Protein AF-A0A9J7ZY19-F1 (afdb_monomer_lite)

InterPro domains:
  IPR001878 Zinc finger, CCHC-type [PF00098] (78-92)
  IPR001878 Zinc finger, CCHC-type [PS50158] (78-92)
  IPR001878 Zinc finger, CCHC-type [SM00343] (60-76)
  IPR001878 Zinc finger, CCHC-type [SM00343] (78-94)
  IPR036875 Zinc finger, CCHC-type superfamily [SSF57756] (53-95)

Radius of gyration: 18.45 Å; chains: 1; bounding box: 51×30×46 Å

Structure (mmCIF, N/CA/C/O backbone):
data_AF-A0A9J7ZY19-F1
#
_entry.id   AF-A0A9J7ZY19-F1
#
loop_
_atom_site.group_PDB
_atom_site.id
_atom_site.type_symbol
_atom_site.label_atom_id
_atom_site.label_alt_id
_atom_site.label_comp_id
_atom_site.label_asym_id
_atom_site.label_entity_id
_atom_site.label_seq_id
_atom_site.pdbx_PDB_ins_code
_atom_site.Cartn_x
_atom_site.Cartn_y
_atom_site.Cartn_z
_atom_site.occupancy
_atom_site.B_iso_or_equiv
_atom_site.auth_seq_id
_atom_site.auth_comp_id
_atom_site.auth_asym_id
_atom_site.auth_atom_id
_atom_site.pdbx_PDB_model_num
ATOM 1 N N . MET A 1 1 ? -21.557 20.480 9.842 1.00 33.44 1 MET A N 1
ATOM 2 C CA . MET A 1 1 ? -20.609 20.010 10.873 1.00 33.44 1 MET A CA 1
ATOM 3 C C . MET A 1 1 ? -20.724 18.489 10.958 1.00 33.44 1 MET A C 1
ATOM 5 O O . MET A 1 1 ? -21.561 17.990 11.697 1.00 33.44 1 MET A O 1
ATOM 9 N N . LEU A 1 2 ? -19.997 17.741 10.119 1.00 37.75 2 LEU A N 1
ATOM 10 C CA . LEU A 1 2 ? -19.972 16.276 10.219 1.00 37.75 2 LEU A CA 1
ATOM 11 C C . LEU A 1 2 ? -19.212 15.926 11.501 1.00 37.75 2 LEU A C 1
ATOM 13 O O . LEU A 1 2 ? -18.023 16.210 11.604 1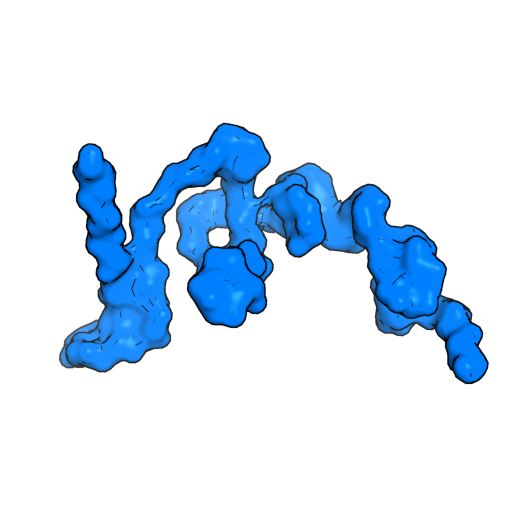.00 37.75 2 LEU A O 1
ATOM 17 N N . SER A 1 3 ? -19.918 15.383 12.492 1.00 39.03 3 SER A N 1
ATOM 18 C CA . SER A 1 3 ? -19.300 14.804 13.686 1.00 39.03 3 SER A CA 1
ATOM 19 C C . SER A 1 3 ? -18.202 13.827 13.238 1.00 39.03 3 SER A C 1
ATOM 21 O O . SER A 1 3 ? -18.485 12.966 12.398 1.00 39.03 3 SER A O 1
ATOM 23 N N . PRO A 1 4 ? -16.958 13.948 13.743 1.00 53.72 4 PRO A N 1
ATOM 24 C CA . PRO A 1 4 ? -15.941 12.946 13.479 1.00 53.72 4 PRO A CA 1
ATOM 25 C C . PRO A 1 4 ? -16.461 11.633 14.055 1.00 53.72 4 PRO A C 1
ATOM 27 O O . PRO A 1 4 ? -16.708 11.520 15.256 1.00 53.72 4 PRO A O 1
ATOM 30 N N . SER A 1 5 ? -16.706 10.655 13.185 1.00 60.41 5 SER A N 1
ATOM 31 C CA . SER A 1 5 ? -17.135 9.326 13.604 1.00 60.41 5 SER A CA 1
ATOM 32 C C . SER A 1 5 ? -16.150 8.805 14.647 1.00 60.41 5 SER A C 1
ATOM 34 O O . SER A 1 5 ? -14.953 8.732 14.366 1.00 60.41 5 SER A O 1
ATOM 36 N N . CYS A 1 6 ? -16.638 8.466 15.840 1.00 74.06 6 CYS A N 1
ATOM 37 C CA . CYS A 1 6 ? -15.793 7.984 16.925 1.00 74.06 6 CYS A CA 1
ATOM 38 C C . CYS A 1 6 ? -14.970 6.764 16.472 1.00 74.06 6 CYS A C 1
ATOM 40 O O . CYS A 1 6 ? -15.515 5.775 15.971 1.00 74.06 6 CYS A O 1
ATOM 42 N N . ILE A 1 7 ? -13.646 6.851 16.624 1.00 82.88 7 ILE A N 1
ATOM 43 C CA . ILE A 1 7 ? -12.728 5.742 16.351 1.00 82.88 7 ILE A CA 1
ATOM 44 C C . ILE A 1 7 ? -12.966 4.686 17.429 1.00 82.88 7 ILE A C 1
ATOM 46 O O . ILE A 1 7 ? -12.825 4.965 18.618 1.00 82.88 7 ILE A O 1
ATOM 50 N N . LYS A 1 8 ? -13.345 3.471 17.026 1.00 87.56 8 LYS A N 1
ATOM 51 C CA . LYS A 1 8 ? -13.557 2.364 17.966 1.00 87.56 8 LYS A CA 1
ATOM 52 C C . LYS A 1 8 ? -12.252 1.614 18.193 1.00 87.56 8 LYS A C 1
ATOM 54 O O . LYS A 1 8 ? -11.540 1.304 17.242 1.00 87.56 8 LYS A O 1
ATOM 59 N N . LEU A 1 9 ? -11.963 1.288 19.445 1.00 87.81 9 LEU A N 1
ATOM 60 C CA . LEU A 1 9 ? -10.750 0.583 19.858 1.00 87.81 9 LEU A CA 1
ATOM 61 C C . LEU A 1 9 ? -11.074 -0.901 20.051 1.00 87.81 9 LEU A C 1
ATOM 63 O O . LEU A 1 9 ? -12.142 -1.235 20.567 1.00 87.81 9 LEU A O 1
ATOM 67 N N . ARG A 1 10 ? -10.172 -1.794 19.636 1.00 90.75 10 ARG A N 1
ATOM 68 C CA . ARG A 1 10 ? -10.256 -3.219 19.976 1.00 90.75 10 ARG A CA 1
ATOM 69 C C . ARG A 1 10 ? -9.525 -3.477 21.294 1.00 90.75 10 ARG A C 1
ATOM 71 O O . ARG A 1 10 ? -8.400 -3.016 21.481 1.00 90.75 10 ARG A O 1
ATOM 78 N N . VAL A 1 11 ? -10.156 -4.253 22.168 1.00 92.81 11 VAL A N 1
ATOM 79 C CA . VAL A 1 11 ? -9.588 -4.705 23.445 1.00 92.81 11 VAL A CA 1
ATOM 80 C C . VAL A 1 11 ? -9.484 -6.226 23.477 1.00 92.81 11 VAL A C 1
ATOM 82 O O . VAL A 1 11 ? -10.246 -6.917 22.789 1.00 92.81 11 VAL A O 1
ATOM 85 N N . TYR A 1 12 ? -8.545 -6.757 24.261 1.00 90.88 12 TYR A N 1
ATOM 86 C CA . TYR A 1 12 ? -8.461 -8.199 24.483 1.00 90.88 12 TYR A CA 1
ATOM 87 C C . TYR A 1 12 ? -9.684 -8.694 25.275 1.00 90.88 12 TYR A C 1
ATOM 89 O O . TYR A 1 12 ? -10.101 -8.019 26.225 1.00 90.88 12 TYR A O 1
ATOM 97 N N . PRO A 1 13 ? -10.257 -9.864 24.927 1.00 92.69 13 PRO A N 1
ATOM 98 C CA . PRO A 1 13 ? -11.435 -10.398 25.608 1.00 92.69 13 PRO A CA 1
ATOM 99 C C . PRO A 1 13 ? -11.234 -10.480 27.127 1.00 92.69 13 PRO A C 1
ATOM 101 O O . PRO A 1 13 ? -10.251 -11.049 27.591 1.00 92.69 13 PRO A O 1
ATOM 104 N N . GLY A 1 14 ? -12.164 -9.911 27.898 1.00 92.88 14 GLY A N 1
ATOM 105 C CA . GLY A 1 14 ? -12.119 -9.932 29.366 1.00 92.88 14 GLY A CA 1
ATOM 106 C C . GLY A 1 14 ? -11.142 -8.943 30.015 1.00 92.88 14 GLY A C 1
ATOM 107 O O . GLY A 1 14 ? -10.968 -8.994 31.228 1.00 92.88 14 GLY A O 1
ATOM 108 N N . THR A 1 15 ? -10.520 -8.036 29.253 1.00 93.38 15 THR A N 1
ATOM 109 C CA . THR A 1 15 ? -9.597 -7.019 29.792 1.00 93.38 15 THR A CA 1
ATOM 110 C C . THR A 1 15 ? -9.911 -5.618 29.262 1.00 93.38 15 THR A C 1
ATOM 112 O O . THR A 1 15 ? -10.601 -5.461 28.256 1.00 93.38 15 THR A O 1
ATOM 115 N N . SER A 1 16 ? -9.361 -4.591 29.913 1.00 90.56 16 SER A N 1
ATOM 116 C CA . SER A 1 16 ? -9.343 -3.205 29.423 1.00 90.56 16 SER A CA 1
ATOM 117 C C . SER A 1 16 ? -8.106 -2.875 28.575 1.00 90.56 16 SER A C 1
ATOM 119 O O . SER A 1 16 ? -7.893 -1.717 28.224 1.00 90.56 16 SER A O 1
ATOM 121 N N . ILE A 1 17 ? -7.273 -3.871 28.252 1.00 90.94 17 ILE A N 1
ATOM 122 C CA . ILE A 1 17 ? -6.026 -3.674 27.512 1.00 90.94 17 ILE A CA 1
ATOM 123 C C . ILE A 1 17 ? -6.341 -3.595 26.017 1.00 90.94 17 ILE A C 1
ATOM 125 O O . ILE A 1 17 ? -6.960 -4.496 25.443 1.00 90.94 17 ILE A O 1
ATOM 129 N N . GLU A 1 18 ? -5.895 -2.520 25.377 1.00 91.38 18 GLU A N 1
ATOM 130 C CA . GLU A 1 18 ? -6.033 -2.313 23.938 1.00 91.38 18 GLU A CA 1
ATOM 131 C C . GLU A 1 18 ? -4.987 -3.119 23.154 1.00 91.38 18 GLU A C 1
ATOM 133 O O . GLU A 1 18 ? -3.818 -3.151 23.533 1.00 91.38 18 GLU A O 1
ATOM 138 N N . ASP A 1 19 ? -5.370 -3.722 22.022 1.00 90.50 19 ASP A N 1
ATOM 139 C CA . ASP A 1 19 ? -4.414 -4.432 21.145 1.00 90.50 19 ASP A CA 1
ATOM 140 C C . ASP A 1 19 ? -3.775 -3.523 20.077 1.00 90.50 19 ASP A C 1
ATOM 142 O O . ASP A 1 19 ? -2.970 -3.970 19.264 1.00 90.50 19 ASP A O 1
ATOM 146 N N . GLY A 1 20 ? -4.152 -2.242 20.060 1.00 87.06 20 GLY A N 1
ATOM 147 C CA . GLY A 1 20 ? -3.717 -1.267 19.060 1.00 87.06 20 GLY A CA 1
ATOM 148 C C . GLY A 1 20 ? -4.543 -1.264 17.769 1.00 87.06 20 GLY A C 1
ATOM 149 O O . GLY A 1 20 ? -4.397 -0.341 16.969 1.00 87.06 20 GLY A O 1
ATOM 150 N N . THR A 1 21 ? -5.465 -2.214 17.560 1.00 90.56 21 THR A N 1
ATOM 151 C CA . THR A 1 21 ? -6.374 -2.186 16.406 1.00 90.56 21 THR A CA 1
ATOM 152 C C . THR A 1 21 ? -7.431 -1.097 16.591 1.00 90.56 21 THR A C 1
ATOM 154 O O . THR A 1 21 ? -8.059 -0.960 17.649 1.00 90.56 21 THR A O 1
ATOM 157 N N . ARG A 1 22 ? -7.647 -0.315 15.531 1.00 90.81 22 ARG A N 1
ATOM 158 C CA . ARG A 1 22 ? -8.623 0.775 15.470 1.00 90.81 22 ARG A CA 1
ATOM 159 C C . ARG A 1 22 ? -9.615 0.496 14.346 1.00 90.81 22 ARG A C 1
ATOM 161 O O . ARG A 1 22 ? -9.212 0.184 13.230 1.00 90.81 22 ARG A O 1
ATOM 168 N N . TYR A 1 23 ? -10.904 0.634 14.628 1.00 90.50 23 TYR A N 1
ATOM 169 C CA . TYR A 1 23 ? -11.972 0.514 13.642 1.00 90.50 23 TYR A CA 1
ATOM 170 C C . TYR A 1 23 ? -12.553 1.886 13.335 1.00 90.50 23 TYR A C 1
ATOM 172 O O . TYR A 1 23 ? -13.015 2.604 14.226 1.00 90.50 23 TYR A O 1
ATOM 180 N N . VAL A 1 24 ? -12.584 2.217 12.049 1.00 89.38 24 VAL A N 1
ATOM 181 C CA . VAL A 1 24 ? -13.175 3.450 11.535 1.00 89.38 24 VAL A CA 1
ATOM 182 C C . VAL A 1 24 ? -14.176 3.073 10.456 1.00 89.38 24 VAL A C 1
ATOM 184 O O . VAL A 1 24 ? -13.870 2.289 9.558 1.00 89.38 24 VAL A O 1
ATOM 187 N N . LYS A 1 25 ? -15.392 3.617 10.546 1.00 88.19 25 LYS A N 1
ATOM 188 C CA . LYS A 1 25 ? -16.359 3.502 9.455 1.00 88.1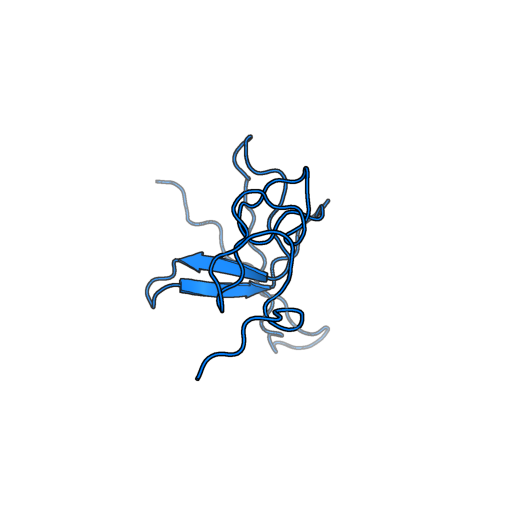9 25 LYS A CA 1
ATOM 189 C C . LYS A 1 25 ? -15.974 4.507 8.383 1.00 88.19 25 LYS A C 1
ATOM 191 O O . LYS A 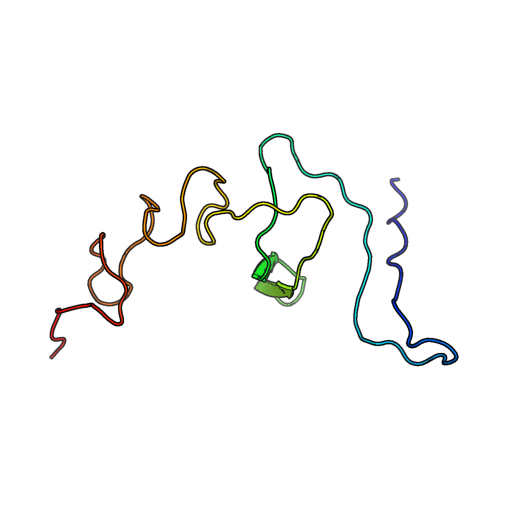1 25 ? -15.904 5.699 8.656 1.00 88.19 25 LYS A O 1
ATOM 196 N N . THR A 1 26 ? -15.746 4.022 7.174 1.00 85.12 26 THR A N 1
ATOM 197 C CA . THR A 1 26 ? -15.381 4.857 6.032 1.00 85.12 26 THR A CA 1
ATOM 198 C C . THR A 1 26 ? -16.180 4.449 4.801 1.00 85.12 26 THR A C 1
ATOM 200 O O . THR A 1 26 ? -16.708 3.337 4.731 1.00 85.12 26 THR A O 1
ATOM 203 N N . ARG A 1 27 ? -16.286 5.364 3.841 1.00 88.88 27 ARG A N 1
ATOM 204 C CA . ARG A 1 27 ? -16.825 5.117 2.505 1.00 88.88 27 ARG A CA 1
ATOM 205 C C . ARG A 1 27 ? -15.717 5.438 1.512 1.00 88.88 27 ARG A C 1
ATOM 207 O O . ARG A 1 27 ? -15.207 6.555 1.515 1.00 88.88 27 ARG A O 1
ATOM 214 N N . PHE A 1 28 ? -15.375 4.476 0.664 1.00 87.38 28 PHE A N 1
ATOM 215 C CA . PHE A 1 28 ? -14.424 4.719 -0.413 1.00 87.38 28 PHE A CA 1
ATOM 216 C C . PHE A 1 28 ? -15.079 5.500 -1.562 1.00 87.38 28 PHE A C 1
ATOM 218 O O . PHE A 1 28 ? -16.278 5.321 -1.815 1.00 87.38 28 PHE A O 1
ATOM 225 N N . PRO A 1 29 ? -14.319 6.379 -2.241 1.00 89.50 29 PRO A N 1
ATOM 226 C CA . PRO A 1 29 ? -14.711 6.937 -3.532 1.00 89.50 29 PRO A CA 1
ATOM 227 C C . PRO A 1 29 ? -15.026 5.829 -4.545 1.00 89.50 29 PRO A C 1
ATOM 229 O O . PRO A 1 29 ? -14.559 4.701 -4.395 1.00 89.50 29 PRO A O 1
ATOM 232 N N . LYS A 1 30 ? -15.803 6.139 -5.589 1.00 87.38 30 LYS A N 1
ATOM 233 C CA . LYS A 1 30 ? -16.228 5.131 -6.581 1.00 87.38 30 LYS A CA 1
ATOM 234 C C . LYS A 1 30 ? -15.052 4.559 -7.375 1.00 87.38 30 LYS A C 1
ATOM 236 O O . LYS A 1 30 ? -15.132 3.447 -7.879 1.00 87.38 30 LYS A O 1
ATOM 241 N N . GLU A 1 31 ? -13.976 5.324 -7.466 1.00 86.50 31 GLU A N 1
ATOM 242 C CA . GLU A 1 31 ? -12.759 5.022 -8.208 1.00 86.50 31 GLU A CA 1
ATOM 243 C C . GLU A 1 31 ? -11.822 4.101 -7.408 1.00 86.50 31 GLU A C 1
ATOM 245 O O . GLU A 1 31 ? -10.930 3.474 -7.973 1.00 86.50 31 GLU A O 1
ATOM 250 N N . VAL A 1 32 ? -12.022 4.002 -6.088 1.00 86.94 32 VAL A N 1
ATOM 251 C CA . VAL A 1 32 ? -11.171 3.221 -5.186 1.00 86.94 32 VAL A CA 1
ATOM 252 C C . VAL A 1 32 ? -11.879 1.923 -4.819 1.00 86.94 32 VAL A C 1
ATOM 254 O O . VAL A 1 32 ? -12.744 1.886 -3.946 1.00 86.94 32 VAL A O 1
ATOM 257 N N . ALA A 1 33 ? -11.470 0.829 -5.462 1.00 87.94 33 ALA A N 1
ATOM 258 C CA . ALA A 1 33 ? -12.034 -0.492 -5.194 1.00 87.94 33 ALA A CA 1
ATOM 259 C C . ALA A 1 33 ? -11.643 -1.038 -3.807 1.00 87.94 33 ALA A C 1
ATOM 261 O O . ALA A 1 33 ? -12.456 -1.661 -3.127 1.00 87.94 33 ALA A O 1
ATOM 262 N N . SER A 1 34 ? -10.387 -0.840 -3.389 1.00 92.25 34 SER A N 1
ATOM 263 C CA . SER A 1 34 ? -9.843 -1.405 -2.149 1.00 92.25 34 SER A CA 1
ATOM 264 C C . SER A 1 34 ? -8.527 -0.739 -1.766 1.00 92.25 34 SER A C 1
ATOM 266 O O . SER A 1 34 ? -7.746 -0.344 -2.632 1.00 92.25 34 SER A O 1
ATOM 268 N N . LEU A 1 35 ? -8.239 -0.685 -0.466 1.00 90.69 35 LEU A N 1
ATOM 269 C CA . LEU A 1 35 ? -6.938 -0.258 0.041 1.00 90.69 35 LEU A CA 1
ATOM 270 C C . LEU A 1 35 ? -6.012 -1.480 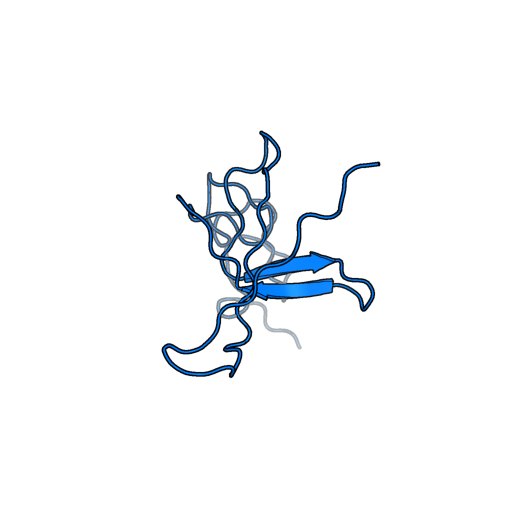0.219 1.00 90.69 35 LEU A C 1
ATOM 272 O O . LEU A 1 35 ? -6.465 -2.521 0.712 1.00 90.69 35 LEU A O 1
ATOM 276 N N . PRO A 1 36 ? -4.723 -1.404 -0.167 1.00 90.62 36 PRO A N 1
ATOM 277 C CA . PRO A 1 36 ? -3.764 -2.473 0.101 1.00 90.62 36 PRO A CA 1
ATOM 278 C C . PRO A 1 36 ? -3.599 -2.748 1.604 1.00 90.62 36 PRO A C 1
ATOM 280 O O . PRO A 1 36 ? -3.773 -1.860 2.434 1.00 90.62 36 PRO A O 1
ATOM 283 N N . TYR A 1 37 ? -3.156 -3.958 1.968 1.00 90.31 37 TYR A N 1
ATOM 284 C CA . TYR A 1 37 ? -2.884 -4.294 3.374 1.00 90.31 37 TYR A CA 1
ATOM 285 C C . TYR A 1 37 ? -1.922 -3.303 4.040 1.00 90.31 37 TYR A C 1
ATOM 287 O O . TYR A 1 37 ? -2.163 -2.895 5.164 1.00 90.31 37 TYR A O 1
ATOM 295 N N . SER A 1 38 ? -0.858 -2.896 3.341 1.00 91.75 38 SER A N 1
ATOM 296 C CA . SER A 1 38 ? 0.032 -1.813 3.772 1.00 91.75 38 SER A CA 1
ATOM 297 C C . SER A 1 38 ? -0.311 -0.565 2.971 1.00 91.75 38 SER A C 1
ATOM 299 O O . SER A 1 38 ? 0.111 -0.440 1.820 1.00 91.75 38 SER A O 1
ATOM 301 N N . THR A 1 39 ? -1.113 0.320 3.556 1.00 91.44 39 THR A N 1
ATOM 302 C CA . THR A 1 39 ? -1.540 1.565 2.911 1.00 91.44 39 THR A CA 1
ATOM 303 C C . THR A 1 39 ? -0.752 2.733 3.475 1.00 91.44 39 THR A C 1
ATOM 305 O O . THR A 1 39 ? -0.660 2.898 4.691 1.00 91.44 39 THR A O 1
ATOM 308 N N . LYS A 1 40 ? -0.199 3.551 2.579 1.00 92.06 40 LYS A N 1
ATOM 309 C CA . LYS A 1 40 ? 0.427 4.826 2.919 1.00 92.06 40 LYS A CA 1
ATOM 310 C C . LYS A 1 40 ? -0.669 5.870 3.146 1.00 92.06 40 LYS A C 1
ATOM 312 O O . LYS A 1 40 ? -1.492 6.080 2.258 1.00 92.06 40 LYS A O 1
ATOM 317 N N . ILE A 1 41 ? -0.684 6.499 4.314 1.00 90.06 41 ILE A N 1
ATOM 318 C CA . ILE A 1 41 ? -1.631 7.554 4.686 1.00 90.06 41 ILE A CA 1
ATOM 319 C C . ILE A 1 41 ? -0.823 8.790 5.079 1.00 90.06 41 ILE A C 1
ATOM 321 O O . ILE A 1 41 ? 0.146 8.685 5.830 1.00 90.06 41 ILE A O 1
ATOM 325 N N . GLU A 1 42 ? -1.219 9.952 4.566 1.00 92.94 42 GLU A N 1
ATOM 326 C CA . GLU A 1 42 ? -0.660 11.241 4.980 1.00 92.94 42 GLU A CA 1
ATOM 327 C C . GLU A 1 42 ? -1.222 11.599 6.363 1.00 92.94 42 GLU A C 1
ATOM 329 O O . GLU A 1 42 ? -2.429 11.802 6.519 1.00 92.94 42 GLU A O 1
ATOM 334 N N . THR A 1 43 ? -0.360 11.621 7.381 1.00 91.44 43 THR A N 1
ATOM 335 C CA . THR A 1 43 ? -0.712 12.033 8.746 1.00 91.44 43 THR A CA 1
ATOM 336 C C . THR A 1 43 ? -0.121 13.407 9.055 1.00 91.44 43 THR A C 1
ATOM 338 O O . THR A 1 43 ? 0.642 13.964 8.266 1.00 91.44 43 THR A O 1
ATOM 341 N N . ALA A 1 44 ? -0.465 13.978 10.212 1.00 93.50 44 ALA A N 1
ATOM 342 C CA . ALA A 1 44 ? 0.097 15.258 10.652 1.00 93.50 44 ALA A CA 1
ATOM 343 C C . ALA A 1 44 ? 1.628 15.214 10.839 1.00 93.50 44 ALA A C 1
ATOM 345 O O . ALA A 1 44 ? 2.292 16.238 10.722 1.00 93.50 44 ALA A O 1
ATOM 346 N N . GLU A 1 45 ? 2.184 14.029 11.100 1.00 94.31 45 GLU A N 1
ATOM 347 C CA . GLU A 1 45 ? 3.625 13.784 11.251 1.00 94.31 45 GLU A CA 1
ATOM 348 C C . GLU A 1 45 ? 4.296 13.423 9.914 1.00 94.31 45 GLU A C 1
ATOM 350 O O . GLU A 1 45 ? 5.503 13.191 9.859 1.00 94.31 45 GLU A O 1
ATOM 355 N N . GLY A 1 46 ? 3.514 13.368 8.833 1.00 94.81 46 GLY A N 1
ATOM 356 C CA . GLY A 1 46 ? 3.953 12.996 7.498 1.00 94.81 46 GLY A CA 1
ATOM 357 C C . GLY A 1 46 ? 3.432 11.629 7.043 1.00 94.81 46 GLY A C 1
ATOM 358 O O . GLY A 1 46 ? 2.526 11.042 7.638 1.00 94.81 46 GLY A O 1
ATOM 359 N N . PRO A 1 47 ? 3.978 11.101 5.941 1.00 94.81 47 PRO A N 1
ATOM 360 C CA . PRO A 1 47 ? 3.502 9.856 5.366 1.00 94.81 47 PRO A CA 1
ATOM 361 C C . PRO A 1 47 ? 3.872 8.638 6.218 1.00 94.81 47 PRO A C 1
ATOM 363 O O . PRO A 1 47 ? 5.047 8.298 6.360 1.00 94.81 47 PRO A O 1
ATOM 366 N N . GLN A 1 48 ? 2.866 7.915 6.705 1.00 94.00 48 GLN A N 1
ATOM 367 C CA . GLN A 1 48 ? 3.040 6.697 7.500 1.00 94.00 48 GLN A CA 1
ATOM 368 C C . GLN A 1 48 ? 2.318 5.507 6.854 1.00 94.00 48 GLN A C 1
ATOM 370 O O . GLN A 1 48 ? 1.336 5.664 6.126 1.00 94.00 48 GLN A O 1
ATOM 375 N N . TYR A 1 49 ? 2.818 4.294 7.102 1.00 92.44 49 TYR A N 1
ATOM 376 C CA . TYR A 1 49 ? 2.205 3.060 6.609 1.00 92.44 49 TYR A CA 1
ATOM 377 C C . TYR A 1 49 ? 1.361 2.408 7.696 1.00 92.44 49 TYR A C 1
ATOM 379 O O . TYR A 1 49 ? 1.856 2.106 8.781 1.00 92.44 49 TYR A O 1
ATOM 387 N N . PHE A 1 50 ? 0.107 2.116 7.368 1.00 92.19 50 PHE A N 1
ATOM 388 C CA . PHE A 1 50 ? -0.826 1.450 8.265 1.00 92.19 50 PHE A CA 1
ATOM 389 C C . PHE A 1 50 ? -1.282 0.120 7.691 1.00 92.19 50 PHE A C 1
ATOM 391 O O . PHE A 1 50 ? -1.461 -0.042 6.479 1.00 92.19 50 PHE A O 1
ATOM 398 N N . ARG A 1 51 ? -1.511 -0.830 8.599 1.00 92.75 51 ARG A N 1
ATOM 399 C CA . ARG A 1 51 ? -2.171 -2.089 8.273 1.00 92.75 51 ARG A CA 1
ATOM 400 C C . ARG A 1 51 ? -3.670 -1.844 8.164 1.00 92.75 51 ARG A C 1
ATOM 402 O O . ARG A 1 51 ? -4.314 -1.559 9.169 1.00 92.75 51 ARG A O 1
ATOM 409 N N . VAL A 1 52 ? -4.213 -1.952 6.956 1.00 92.50 52 VAL A N 1
ATOM 410 C CA . VAL A 1 52 ? -5.632 -1.709 6.674 1.00 92.50 52 VAL A CA 1
ATOM 411 C C . VAL A 1 52 ? -6.318 -3.022 6.324 1.00 92.50 52 VAL A C 1
ATOM 413 O O . VAL A 1 52 ? -5.910 -3.731 5.403 1.00 92.50 52 VAL A O 1
ATOM 416 N N . MET A 1 53 ? -7.382 -3.326 7.064 1.00 92.00 53 MET A N 1
ATOM 417 C CA . MET A 1 53 ? -8.244 -4.485 6.843 1.00 92.00 53 MET A CA 1
ATOM 418 C C . MET A 1 53 ? -9.691 -4.008 6.752 1.00 92.00 53 MET A C 1
ATOM 420 O O . MET A 1 53 ? -10.169 -3.300 7.638 1.00 92.00 53 MET A O 1
ATOM 424 N N . HIS A 1 54 ? -10.387 -4.390 5.685 1.00 91.31 54 HIS A N 1
ATOM 425 C CA . HIS A 1 54 ? -11.795 -4.058 5.479 1.00 91.31 54 HIS A CA 1
ATOM 426 C C . HIS A 1 54 ? -12.541 -5.218 4.817 1.00 91.31 54 HIS A C 1
ATOM 428 O O . HIS A 1 54 ? -11.941 -6.154 4.289 1.00 91.31 54 HIS A O 1
ATOM 434 N N . SER A 1 55 ? -13.872 -5.168 4.848 1.00 89.62 55 SER A N 1
ATOM 435 C CA . SER A 1 55 ? -14.708 -6.146 4.153 1.00 89.62 55 SER A CA 1
ATOM 436 C C . SER A 1 55 ? -14.426 -6.129 2.650 1.00 89.62 55 SER A C 1
ATOM 438 O O . SER A 1 55 ? -14.262 -5.056 2.067 1.00 89.62 55 SER A O 1
ATOM 440 N N . HIS A 1 56 ? -14.415 -7.312 2.034 1.00 89.38 56 HIS A N 1
ATOM 441 C CA . HIS A 1 56 ? -14.257 -7.503 0.586 1.00 89.38 56 HIS A CA 1
ATOM 442 C C . HIS A 1 56 ? -12.948 -6.907 0.037 1.00 89.38 56 HIS A C 1
ATOM 444 O O . HIS A 1 56 ? -12.908 -6.398 -1.079 1.00 89.38 56 HIS A O 1
ATOM 450 N N . GLN A 1 57 ? -11.875 -6.946 0.833 1.00 91.19 57 GLN A N 1
ATOM 451 C CA . GLN A 1 57 ? -10.565 -6.462 0.411 1.00 91.19 57 GLN A CA 1
ATOM 452 C C . GLN A 1 57 ? -10.057 -7.264 -0.791 1.00 91.19 57 GLN A C 1
ATOM 454 O O . GLN A 1 57 ? -9.833 -8.473 -0.699 1.00 91.19 57 GLN A O 1
ATOM 459 N N . VAL A 1 58 ? -9.865 -6.578 -1.917 1.00 91.62 58 VAL A N 1
ATOM 460 C CA . VAL A 1 58 ? -9.285 -7.153 -3.134 1.00 91.62 58 VAL A CA 1
ATOM 461 C C . VAL A 1 58 ? -7.818 -6.761 -3.248 1.00 91.62 58 VAL A C 1
ATOM 463 O O . VAL A 1 58 ? -7.377 -5.737 -2.719 1.00 91.62 58 VAL A O 1
ATOM 466 N N . LYS A 1 59 ? -7.029 -7.599 -3.923 1.00 90.81 59 LYS A N 1
ATOM 467 C CA . LYS A 1 59 ? -5.621 -7.289 -4.179 1.00 90.81 59 LYS A CA 1
ATOM 468 C C . LYS A 1 59 ? -5.547 -6.156 -5.198 1.00 90.81 59 LYS A C 1
ATOM 470 O O . LYS A 1 59 ? -6.088 -6.284 -6.287 1.00 90.81 59 LYS A O 1
ATOM 475 N N . THR A 1 60 ? -4.848 -5.089 -4.840 1.00 92.31 60 THR A N 1
ATOM 476 C CA . THR A 1 60 ? -4.593 -3.940 -5.710 1.00 92.31 60 THR A CA 1
ATOM 477 C C . THR A 1 60 ? -3.094 -3.698 -5.850 1.00 92.31 60 THR A C 1
ATOM 479 O O . THR A 1 60 ? -2.281 -4.134 -5.020 1.00 92.31 60 THR A O 1
ATOM 482 N N . CYS A 1 61 ? -2.706 -3.007 -6.919 1.00 91.50 61 CYS A N 1
ATOM 483 C CA . CYS A 1 61 ? -1.341 -2.560 -7.125 1.00 91.50 61 CYS A CA 1
ATOM 484 C C . CYS A 1 61 ? -0.896 -1.663 -5.961 1.00 91.50 61 CYS A C 1
ATOM 486 O O . CYS A 1 61 ? -1.553 -0.686 -5.615 1.00 91.50 61 CYS A O 1
ATOM 488 N N . ARG A 1 62 ? 0.262 -1.959 -5.363 1.00 88.81 62 ARG A N 1
ATOM 489 C CA . ARG A 1 62 ? 0.781 -1.187 -4.217 1.00 88.81 62 ARG A CA 1
ATOM 490 C C . ARG A 1 62 ? 1.325 0.192 -4.597 1.00 88.81 62 ARG A C 1
ATOM 492 O O . ARG A 1 62 ? 1.622 0.970 -3.700 1.00 88.81 62 ARG A O 1
ATOM 499 N N . LEU A 1 63 ? 1.495 0.457 -5.893 1.00 88.88 63 LEU A N 1
ATOM 500 C CA . LEU A 1 63 ? 1.999 1.728 -6.409 1.00 88.88 63 LEU A CA 1
ATOM 501 C C . LEU A 1 63 ? 0.852 2.652 -6.833 1.00 88.88 63 LEU A C 1
ATOM 503 O O . LEU A 1 63 ? 0.762 3.763 -6.328 1.00 88.88 63 LEU A O 1
ATOM 507 N N . CYS A 1 64 ? -0.038 2.180 -7.711 1.00 90.00 64 CYS A N 1
ATOM 508 C CA . CYS A 1 64 ? -1.116 2.992 -8.290 1.00 90.00 64 CYS A CA 1
ATOM 509 C C . CYS A 1 64 ? -2.527 2.648 -7.780 1.00 90.00 64 CYS A C 1
ATOM 511 O O . CYS A 1 64 ? -3.494 3.252 -8.226 1.00 90.00 64 CYS A O 1
ATOM 513 N N . MET A 1 65 ? -2.671 1.669 -6.877 1.00 89.31 65 MET A N 1
ATOM 514 C CA . MET A 1 65 ? -3.952 1.231 -6.292 1.00 89.31 65 MET A CA 1
ATOM 515 C C . MET A 1 65 ? -4.978 0.639 -7.280 1.00 89.31 65 MET A C 1
ATOM 517 O O . MET A 1 65 ? -6.071 0.270 -6.854 1.00 89.31 65 MET A O 1
ATOM 521 N N . SER A 1 66 ? -4.630 0.461 -8.562 1.00 90.69 66 SER A N 1
ATOM 522 C CA . SER A 1 66 ? -5.494 -0.220 -9.539 1.00 90.69 66 SER A CA 1
ATOM 523 C C . SER A 1 66 ? -5.736 -1.690 -9.145 1.00 90.69 66 SER A C 1
ATOM 525 O O . SER A 1 66 ? -4.807 -2.361 -8.678 1.00 90.69 66 SER A O 1
ATOM 527 N N . PRO A 1 67 ? -6.963 -2.210 -9.325 1.00 91.56 67 PRO A N 1
ATOM 528 C CA . PRO A 1 67 ? -7.273 -3.626 -9.139 1.00 91.56 67 PRO A CA 1
ATOM 529 C C . PRO A 1 67 ? -6.860 -4.511 -10.327 1.00 91.56 67 PRO A C 1
ATOM 531 O O . PRO A 1 67 ? -6.874 -5.731 -10.194 1.00 91.56 67 PRO A O 1
ATOM 534 N N . ASP A 1 68 ? -6.496 -3.928 -11.471 1.00 92.81 68 ASP A N 1
ATOM 535 C CA . ASP A 1 68 ? -6.321 -4.666 -12.732 1.00 92.81 68 ASP A CA 1
ATOM 536 C C . ASP A 1 68 ? -5.001 -5.441 -12.794 1.00 92.81 68 ASP A C 1
ATOM 538 O O . ASP A 1 68 ? -4.867 -6.415 -13.532 1.00 92.81 68 ASP A O 1
ATOM 542 N N . HIS A 1 69 ? -4.001 -5.001 -12.031 1.00 92.06 69 HIS A N 1
ATOM 543 C CA . HIS A 1 69 ? -2.657 -5.558 -12.060 1.00 92.06 69 HIS A CA 1
ATOM 544 C C . HIS A 1 69 ? -1.986 -5.500 -10.686 1.00 92.06 69 HIS A C 1
ATOM 546 O O . HIS A 1 69 ? -2.410 -4.798 -9.765 1.00 92.06 69 HIS A O 1
ATOM 552 N N . LEU A 1 70 ? -0.888 -6.240 -10.544 1.00 90.31 70 LEU A N 1
ATOM 553 C CA . LEU A 1 70 ? -0.033 -6.192 -9.362 1.00 90.31 70 LEU A CA 1
ATOM 554 C C . LEU A 1 70 ? 1.188 -5.307 -9.618 1.00 90.31 70 LEU A C 1
ATOM 556 O O . LEU A 1 70 ? 1.490 -4.953 -10.749 1.00 90.31 70 LEU A O 1
ATOM 560 N N . LEU A 1 71 ? 1.932 -4.979 -8.556 1.00 89.31 71 LEU A N 1
ATOM 561 C CA . LEU A 1 71 ? 3.110 -4.101 -8.630 1.00 89.31 71 LEU A CA 1
ATOM 562 C C . LEU A 1 71 ? 4.102 -4.497 -9.738 1.00 89.31 71 LEU A C 1
ATOM 564 O O . LEU A 1 71 ? 4.664 -3.621 -10.381 1.00 89.31 71 LEU A O 1
ATOM 568 N N . LYS A 1 72 ? 4.300 -5.804 -9.958 1.00 86.62 72 LYS A N 1
ATOM 569 C CA . LYS A 1 72 ? 5.220 -6.335 -10.975 1.00 86.62 72 LYS A CA 1
ATOM 570 C C . LYS A 1 72 ? 4.823 -5.932 -12.400 1.00 86.62 72 LYS A C 1
ATOM 572 O O . LYS A 1 72 ? 5.700 -5.694 -13.221 1.00 86.62 72 LYS A O 1
ATOM 577 N N . ASP A 1 73 ? 3.522 -5.850 -12.653 1.00 90.31 73 ASP A N 1
ATOM 578 C CA . ASP A 1 73 ? 2.931 -5.606 -13.970 1.00 90.31 73 ASP A CA 1
ATOM 579 C C . ASP A 1 73 ? 2.431 -4.157 -14.100 1.00 90.31 73 ASP A C 1
ATOM 581 O O . ASP A 1 73 ? 1.762 -3.795 -15.065 1.00 90.31 73 ASP A O 1
ATOM 585 N N . CYS A 1 74 ? 2.735 -3.312 -13.109 1.00 92.88 74 CYS A N 1
ATOM 586 C CA . CYS A 1 74 ? 2.312 -1.924 -13.102 1.00 92.88 74 CYS A CA 1
ATOM 587 C C . CYS A 1 74 ? 3.084 -1.124 -14.158 1.00 92.88 74 CYS A C 1
ATOM 589 O O . CYS A 1 74 ? 4.318 -1.140 -14.144 1.00 92.88 74 CYS A O 1
ATOM 591 N N . PRO A 1 75 ? 2.400 -0.369 -15.036 1.00 91.75 75 PRO A N 1
ATOM 592 C CA . PRO A 1 75 ? 3.066 0.410 -16.077 1.00 91.75 75 PRO A CA 1
ATOM 593 C C . PRO A 1 75 ? 3.971 1.501 -15.494 1.00 91.75 75 PRO A C 1
ATOM 595 O O . PRO A 1 75 ? 4.957 1.889 -16.116 1.00 91.75 75 PRO A O 1
ATOM 598 N N . ASP A 1 76 ? 3.683 1.971 -14.284 1.00 92.38 76 ASP A N 1
ATOM 599 C CA . ASP A 1 76 ? 4.478 2.996 -13.608 1.00 92.38 76 ASP A CA 1
ATOM 600 C C . ASP A 1 76 ? 5.625 2.413 -12.779 1.00 92.38 76 ASP A C 1
ATOM 602 O O . ASP A 1 76 ? 6.497 3.153 -12.321 1.00 92.38 76 ASP A O 1
ATOM 606 N N . PHE A 1 77 ? 5.667 1.089 -12.599 1.00 92.75 77 PHE A N 1
ATOM 607 C CA . PHE A 1 77 ? 6.723 0.452 -11.829 1.00 92.75 77 PHE A CA 1
ATOM 608 C C . PHE A 1 77 ? 8.052 0.497 -12.585 1.00 92.75 77 PHE A C 1
ATOM 610 O O . PHE A 1 77 ? 8.195 -0.040 -13.684 1.00 92.75 77 PHE A O 1
ATOM 617 N N . LYS A 1 78 ? 9.043 1.126 -11.953 1.00 92.44 78 LYS A N 1
ATOM 618 C CA . LYS A 1 78 ? 10.421 1.226 -12.431 1.00 92.44 78 LYS A CA 1
ATOM 619 C C . LYS A 1 78 ? 11.371 0.701 -11.364 1.00 92.44 78 LYS A C 1
ATOM 621 O O . LYS A 1 78 ? 11.185 0.940 -10.169 1.00 92.44 78 LYS A O 1
ATOM 626 N N . CYS A 1 79 ? 12.405 -0.006 -11.797 1.00 91.94 79 CYS A N 1
ATOM 627 C CA . CYS A 1 79 ? 13.472 -0.471 -10.934 1.00 91.94 79 CYS A CA 1
ATOM 628 C C . CYS A 1 79 ? 14.208 0.732 -10.335 1.00 91.94 79 CYS A C 1
ATOM 630 O O . CYS A 1 79 ? 14.766 1.541 -11.063 1.00 91.94 79 CYS A O 1
ATOM 632 N N . TYR A 1 80 ? 14.292 0.842 -9.010 1.00 90.19 80 TYR A N 1
ATOM 633 C CA . TYR A 1 80 ? 14.973 1.985 -8.382 1.00 90.19 80 TYR A CA 1
ATOM 634 C C . TYR A 1 80 ? 16.502 2.006 -8.616 1.00 90.19 80 TYR A C 1
ATOM 636 O O . TYR A 1 80 ? 17.168 2.984 -8.281 1.00 90.19 80 TYR A O 1
ATOM 644 N N . LYS A 1 81 ? 17.084 0.924 -9.161 1.00 90.81 81 LYS A N 1
ATOM 645 C CA . LYS A 1 81 ? 18.520 0.827 -9.479 1.00 90.81 81 LYS A CA 1
ATOM 646 C C . LYS A 1 81 ? 18.876 1.230 -10.914 1.00 90.81 81 LYS A C 1
ATOM 648 O O . LYS A 1 81 ? 19.989 1.681 -11.145 1.00 90.81 81 LYS A O 1
ATOM 653 N N . CYS A 1 82 ? 18.001 1.066 -11.890 1.00 92.75 82 CYS A N 1
ATOM 654 C CA . CYS A 1 82 ? 18.318 1.439 -13.278 1.00 92.75 82 CYS A CA 1
ATOM 655 C C . CYS A 1 82 ? 17.218 2.255 -13.949 1.00 92.75 82 CYS A C 1
ATOM 657 O O . CYS A 1 82 ? 17.366 2.636 -15.098 1.00 92.75 82 CYS A O 1
ATOM 659 N N . GLU A 1 83 ? 16.117 2.507 -13.243 1.00 90.94 83 GLU A N 1
ATOM 660 C CA . GLU A 1 83 ? 14.932 3.225 -13.720 1.00 90.94 83 GLU A CA 1
ATOM 661 C C . GLU A 1 83 ? 14.210 2.558 -14.904 1.00 90.94 83 GLU A C 1
ATOM 663 O O . GLU A 1 83 ? 13.212 3.079 -15.408 1.00 90.94 83 GLU A O 1
ATOM 668 N N . GLU A 1 84 ? 14.639 1.353 -15.287 1.00 90.06 84 GLU A N 1
ATOM 669 C CA . GLU A 1 84 ? 13.990 0.532 -16.302 1.00 90.06 84 GLU A CA 1
ATOM 670 C C . GLU A 1 84 ? 12.824 -0.282 -15.733 1.00 90.06 84 GLU A C 1
ATOM 672 O O . GLU A 1 84 ? 12.713 -0.540 -14.531 1.00 90.06 84 GLU A O 1
ATOM 677 N N . ARG A 1 85 ? 11.929 -0.700 -16.627 1.00 88.75 85 ARG A N 1
ATOM 678 C CA . ARG A 1 85 ? 10.737 -1.493 -16.305 1.00 88.75 85 ARG A CA 1
ATOM 679 C C . ARG A 1 85 ? 11.019 -2.996 -16.447 1.00 88.75 85 ARG A C 1
ATOM 681 O O . ARG A 1 85 ? 12.016 -3.406 -17.032 1.00 88.75 85 ARG A O 1
ATOM 688 N N . GLY A 1 86 ? 10.111 -3.828 -15.934 1.00 86.19 86 GLY A N 1
ATOM 689 C CA . GLY A 1 86 ? 10.095 -5.277 -16.194 1.00 86.19 86 GLY A CA 1
ATOM 690 C C . GLY A 1 86 ? 10.839 -6.159 -15.185 1.00 86.19 86 GLY A C 1
ATOM 691 O O . GLY A 1 86 ? 10.714 -7.380 -15.252 1.00 86.19 86 GLY A O 1
ATOM 692 N N . HIS A 1 87 ? 11.560 -5.586 -14.216 1.00 90.12 87 HIS A N 1
ATOM 693 C CA . HIS A 1 87 ? 12.243 -6.356 -13.173 1.00 90.12 87 HIS A CA 1
ATOM 694 C C . HIS A 1 87 ? 12.265 -5.630 -11.821 1.00 90.12 87 HIS A C 1
ATOM 696 O O . HIS A 1 87 ? 12.193 -4.403 -11.743 1.00 90.12 87 HIS A O 1
ATOM 702 N N . PHE A 1 88 ? 12.375 -6.393 -10.731 1.00 90.94 88 PHE A N 1
ATOM 703 C CA . PHE A 1 88 ? 12.611 -5.829 -9.402 1.00 90.94 88 PHE A CA 1
ATOM 704 C C . PHE A 1 88 ? 14.094 -5.525 -9.210 1.00 90.94 88 PHE A C 1
ATOM 706 O O . PHE A 1 88 ? 14.947 -6.193 -9.774 1.00 90.94 88 PHE A O 1
ATOM 713 N N . ALA A 1 89 ? 14.432 -4.592 -8.323 1.00 90.19 89 ALA A N 1
ATOM 714 C CA . ALA A 1 89 ? 15.828 -4.233 -8.062 1.00 90.19 89 ALA A CA 1
ATOM 715 C C . ALA A 1 89 ? 16.717 -5.376 -7.540 1.00 90.19 89 ALA A C 1
ATOM 717 O O . ALA A 1 89 ? 17.943 -5.304 -7.644 1.00 90.19 89 ALA A O 1
ATOM 718 N N . ARG A 1 90 ? 16.116 -6.421 -6.963 1.00 90.19 90 ARG A N 1
ATOM 719 C CA . ARG A 1 90 ? 16.823 -7.657 -6.594 1.00 90.19 90 ARG A CA 1
ATOM 720 C C . ARG A 1 90 ? 17.253 -8.481 -7.816 1.00 90.19 90 ARG A C 1
ATOM 722 O O . ARG A 1 90 ? 18.267 -9.151 -7.747 1.00 90.19 90 ARG A O 1
ATOM 729 N N . ASP A 1 91 ? 16.504 -8.361 -8.909 1.00 90.50 91 ASP A N 1
ATOM 730 C CA . ASP A 1 91 ? 16.701 -9.041 -10.193 1.00 90.50 91 ASP A CA 1
ATOM 731 C C . ASP A 1 91 ? 17.343 -8.082 -11.223 1.00 90.50 91 ASP A C 1
ATOM 733 O O . ASP A 1 91 ? 17.298 -8.313 -12.428 1.00 90.50 91 ASP A O 1
ATOM 737 N N . CYS A 1 92 ? 17.877 -6.946 -10.760 1.00 92.62 92 CYS A N 1
ATOM 738 C CA . CYS A 1 92 ? 18.473 -5.928 -11.614 1.00 92.62 92 CYS A CA 1
ATOM 739 C C . CYS A 1 92 ? 19.907 -6.308 -11.977 1.00 92.62 92 CYS A C 1
ATOM 741 O O . CYS A 1 92 ? 20.754 -6.436 -11.095 1.00 92.62 92 CYS A O 1
ATOM 743 N N . ASN A 1 93 ? 20.168 -6.414 -13.280 1.00 89.06 93 ASN A N 1
ATOM 744 C CA . ASN A 1 93 ? 21.483 -6.747 -13.832 1.00 89.06 93 ASN A CA 1
ATOM 745 C C . ASN A 1 93 ? 22.395 -5.525 -14.022 1.00 89.06 93 ASN A C 1
ATOM 747 O O . ASN A 1 93 ? 23.515 -5.669 -14.507 1.00 89.06 93 ASN A O 1
ATOM 751 N N . ALA A 1 94 ? 21.936 -4.320 -13.669 1.00 84.44 94 ALA A N 1
ATOM 752 C CA . ALA A 1 94 ? 22.771 -3.132 -13.751 1.00 84.44 94 ALA A CA 1
ATOM 753 C C . ALA A 1 94 ? 23.877 -3.212 -12.690 1.00 84.44 94 ALA A C 1
ATOM 755 O O . ALA A 1 94 ? 23.623 -3.080 -11.489 1.00 84.44 94 ALA A O 1
ATOM 756 N N . VAL A 1 95 ? 25.110 -3.422 -13.145 1.0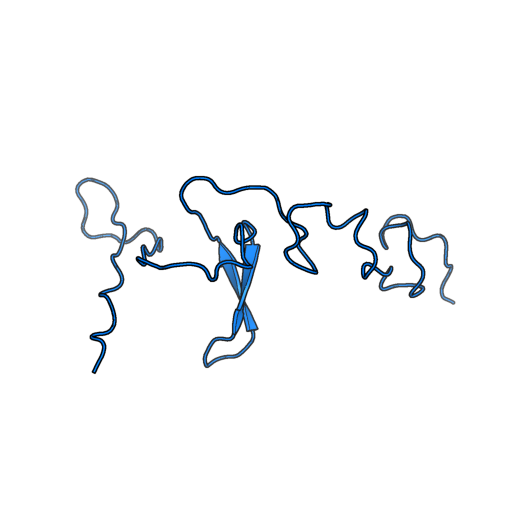0 76.56 95 VAL A N 1
ATOM 757 C CA . VAL A 1 95 ? 26.306 -3.254 -12.323 1.00 76.56 95 VAL A CA 1
ATOM 758 C C . VAL A 1 95 ? 26.523 -1.752 -12.173 1.00 76.56 95 VAL A C 1
ATOM 760 O O . VAL A 1 95 ? 26.824 -1.064 -13.145 1.00 76.56 95 VAL A O 1
ATOM 763 N N . ARG A 1 96 ? 26.301 -1.225 -10.969 1.00 65.75 96 ARG A N 1
ATOM 764 C CA . ARG A 1 96 ? 26.710 0.140 -10.628 1.00 65.75 96 ARG A CA 1
ATOM 765 C C . ARG A 1 96 ? 28.153 0.072 -10.129 1.00 65.75 96 ARG A C 1
ATOM 767 O O . ARG A 1 96 ? 28.429 -0.719 -9.228 1.00 65.75 96 ARG A O 1
ATOM 774 N N . CYS A 1 97 ? 29.032 0.837 -10.770 1.00 59.53 97 CYS A N 1
ATOM 775 C CA . CYS A 1 97 ? 30.421 1.030 -10.362 1.00 59.53 97 CYS A CA 1
ATOM 776 C C . CYS A 1 97 ? 30.510 1.804 -9.043 1.00 59.53 97 CYS A C 1
ATOM 778 O O . CYS A 1 97 ? 29.614 2.649 -8.802 1.00 59.53 97 CYS A O 1
#

Foldseek 3Di:
DPDQQDWDFDDDPPDPHTPPDIDDDDDDDPQQPAADQFHWDQDPVGTDTDGDDDPPHADAANPPRHNPDYVLPDPCRAAPVPRHHNDHVVPDPDDDD

Organism: NCBI:txid630221

Secondary structure (DSSP, 8-state):
----PPPEEEE-TTSS-EEEEEE------TT-----SEEEEEETTEEEEEE---TTPPP--TTT--SS--GGG-TT---TTT--SSS-GGG------

pLDDT: mean 87.3, std 11.32, range [33.44, 94.81]

Sequence (97 aa):
MLSPSCIKLRVYPGTSIEDGTRYVKTRFPKEVASLPYSTKIETAEGPQYFRVMH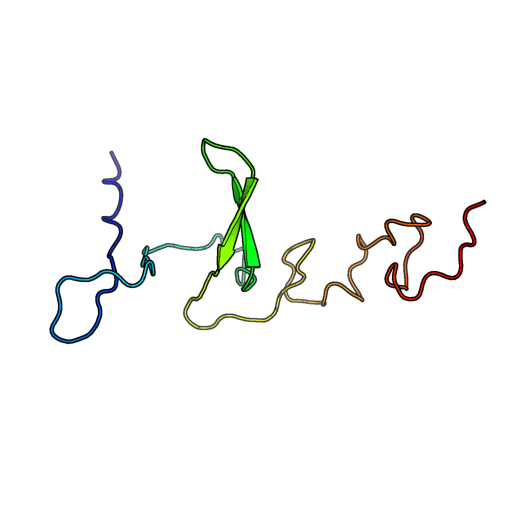SHQVKTCRLCMSPDHLLKDCPDFKCYKCEERGHFARDCNAVRC